Protein AF-A0A521F9W3-F1 (afdb_monomer_lite)

Secondary structure (DSSP, 8-state):
-HHHHHHHHHHS-TTT--SHHHHHHHHHHHHHT--EE---HHHHHTT-S-EE-

pLDDT: mean 90.2, std 5.32, range [65.19, 94.94]

Radius of gyration: 9.98 Å; chains: 1; bounding box: 19×28×20 Å

Foldseek 3Di:
DVVQLVVQLVVQDCVLPVDSVLSSQLSCCQSVVHEAADPPPSSVVVCSHHHDD

Sequence (53 aa):
MSLEVAAAFQRIAREVLGDPWDRFIGAAGMALDLPLVNRDRRITELDLGETIW

Structure (mmCIF, N/CA/C/O backbone):
data_AF-A0A521F9W3-F1
#
_entry.id   AF-A0A521F9W3-F1
#
loop_
_atom_site.group_PDB
_atom_site.id
_atom_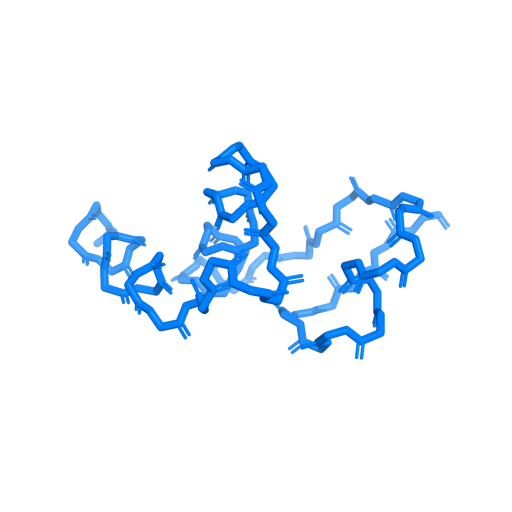site.type_symbol
_atom_site.label_atom_id
_atom_site.label_alt_id
_atom_site.label_comp_id
_atom_site.label_asym_id
_atom_site.label_entity_id
_atom_site.label_seq_id
_atom_site.pdbx_PDB_ins_code
_atom_site.Cartn_x
_atom_site.Cartn_y
_atom_site.Cartn_z
_atom_site.occupancy
_atom_site.B_iso_or_equiv
_atom_site.auth_seq_id
_atom_site.auth_comp_id
_atom_site.auth_asym_id
_atom_site.auth_atom_id
_atom_site.pdbx_PDB_model_num
ATOM 1 N N . MET A 1 1 ? -4.233 -11.881 8.116 1.00 65.19 1 MET A N 1
ATOM 2 C CA . MET A 1 1 ? -3.308 -10.764 8.390 1.00 65.19 1 MET A CA 1
ATOM 3 C C . MET A 1 1 ? -1.997 -10.823 7.605 1.00 65.19 1 MET A C 1
ATOM 5 O O . MET A 1 1 ? -1.881 -10.093 6.634 1.00 65.19 1 MET A O 1
ATOM 9 N N . SER A 1 2 ? -1.009 -11.675 7.925 1.00 75.81 2 SER A N 1
ATOM 10 C CA . SER A 1 2 ? 0.293 -11.651 7.209 1.00 75.81 2 SER A CA 1
ATOM 11 C C . SER A 1 2 ? 0.194 -12.001 5.714 1.00 75.81 2 SER A C 1
ATOM 13 O O . SER A 1 2 ? 0.876 -11.398 4.888 1.00 75.81 2 SER A O 1
ATOM 15 N N . LEU A 1 3 ? -0.699 -12.927 5.352 1.00 89.44 3 LEU A N 1
ATOM 16 C CA . LEU A 1 3 ? -0.978 -13.289 3.956 1.00 89.44 3 LEU A CA 1
ATOM 17 C C . LEU A 1 3 ? -1.666 -12.165 3.162 1.00 89.44 3 LEU A C 1
ATOM 19 O O . LEU A 1 3 ? -1.444 -12.052 1.961 1.00 89.44 3 LEU A O 1
ATOM 23 N N . GLU A 1 4 ? -2.464 -11.316 3.815 1.00 91.94 4 GLU A N 1
ATOM 24 C CA . GLU A 1 4 ? -3.163 -10.202 3.156 1.00 91.94 4 GLU A CA 1
ATOM 25 C C . GLU A 1 4 ? -2.193 -9.076 2.807 1.00 91.94 4 GLU A C 1
ATOM 27 O O . GLU A 1 4 ? -2.240 -8.564 1.693 1.00 91.94 4 GLU A O 1
ATOM 32 N N . VAL A 1 5 ? -1.248 -8.767 3.704 1.00 92.81 5 VAL A N 1
ATOM 33 C CA . VAL A 1 5 ? -0.166 -7.809 3.423 1.00 92.81 5 VAL A CA 1
ATOM 34 C C . VAL A 1 5 ? 0.698 -8.305 2.263 1.00 92.81 5 VAL A C 1
ATOM 36 O O . VAL A 1 5 ? 0.995 -7.542 1.349 1.00 92.81 5 VAL A O 1
ATOM 39 N N . ALA A 1 6 ? 1.059 -9.593 2.243 1.00 93.19 6 ALA A N 1
ATOM 40 C CA . ALA A 1 6 ? 1.828 -10.170 1.140 1.00 93.19 6 ALA A CA 1
ATOM 41 C C . ALA A 1 6 ? 1.072 -10.102 -0.202 1.00 93.19 6 ALA A C 1
ATOM 43 O O . ALA A 1 6 ? 1.666 -9.780 -1.231 1.00 93.19 6 ALA A O 1
ATOM 44 N N . ALA A 1 7 ? -0.240 -10.356 -0.196 1.00 94.00 7 ALA A N 1
ATOM 45 C CA . ALA A 1 7 ? -1.078 -10.229 -1.385 1.00 94.00 7 ALA A CA 1
ATOM 46 C C . ALA A 1 7 ? -1.212 -8.768 -1.850 1.00 94.00 7 ALA A C 1
ATOM 48 O O . ALA A 1 7 ? -1.093 -8.495 -3.043 1.00 94.00 7 ALA A O 1
ATOM 49 N N . ALA A 1 8 ? -1.416 -7.822 -0.928 1.00 93.19 8 ALA A N 1
ATOM 50 C CA . ALA A 1 8 ? -1.456 -6.393 -1.234 1.00 93.19 8 ALA A CA 1
ATOM 51 C C . ALA A 1 8 ? -0.110 -5.896 -1.789 1.00 93.19 8 ALA A C 1
ATOM 53 O O . ALA A 1 8 ? -0.083 -5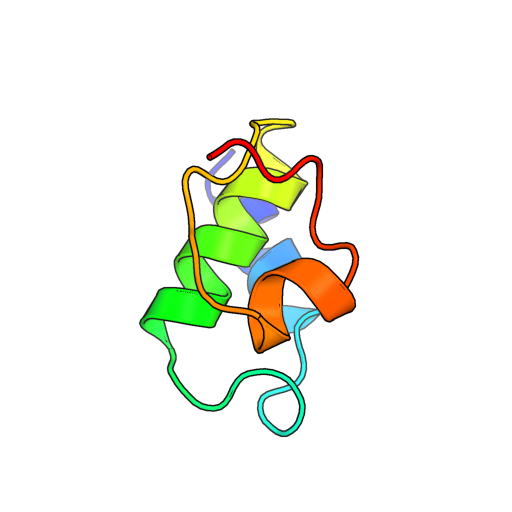.177 -2.784 1.00 93.19 8 ALA A O 1
ATOM 54 N N . PHE A 1 9 ? 1.009 -6.373 -1.241 1.00 94.12 9 PHE A N 1
ATOM 55 C CA . PHE A 1 9 ? 2.352 -6.043 -1.717 1.00 94.12 9 PHE A CA 1
ATOM 56 C C . PHE A 1 9 ? 2.574 -6.447 -3.175 1.00 94.12 9 PHE A C 1
ATOM 58 O O . PHE A 1 9 ? 3.172 -5.697 -3.942 1.00 94.12 9 PHE A O 1
ATOM 65 N N . GLN A 1 10 ? 2.058 -7.610 -3.583 1.00 93.12 10 GLN A N 1
ATOM 66 C CA . GLN A 1 10 ? 2.141 -8.066 -4.973 1.00 93.12 10 GLN A CA 1
ATOM 67 C C . GLN A 1 10 ? 1.268 -7.250 -5.937 1.00 93.12 10 GLN A C 1
ATOM 69 O O . GLN A 1 10 ? 1.546 -7.243 -7.134 1.00 93.12 10 GLN A O 1
ATOM 74 N N . ARG A 1 11 ? 0.233 -6.556 -5.445 1.00 92.81 11 ARG A N 1
ATOM 75 C CA . ARG A 1 11 ? -0.618 -5.677 -6.268 1.00 92.81 11 ARG A CA 1
ATOM 76 C C . ARG A 1 11 ? 0.045 -4.335 -6.564 1.00 92.81 11 ARG A C 1
ATOM 78 O O . ARG A 1 11 ? -0.274 -3.722 -7.579 1.00 92.81 11 ARG A O 1
ATOM 85 N N . ILE A 1 12 ? 0.965 -3.884 -5.710 1.00 92.44 12 ILE A N 1
ATOM 86 C CA . ILE A 1 12 ? 1.686 -2.629 -5.914 1.00 92.44 12 ILE A CA 1
ATOM 87 C C . ILE A 1 12 ? 2.866 -2.881 -6.860 1.00 92.44 12 ILE A C 1
ATOM 89 O O . ILE A 1 12 ? 3.914 -3.415 -6.477 1.00 92.44 12 ILE A O 1
ATOM 93 N N . ALA A 1 13 ? 2.684 -2.483 -8.119 1.00 91.25 13 ALA A N 1
ATOM 94 C CA . ALA A 1 13 ? 3.700 -2.603 -9.155 1.00 91.25 13 ALA A CA 1
ATOM 95 C C . ALA A 1 13 ? 5.006 -1.892 -8.750 1.00 91.25 13 ALA A C 1
ATOM 97 O O . ALA A 1 13 ? 5.003 -0.808 -8.161 1.00 91.25 13 ALA A O 1
ATOM 98 N N . ARG A 1 14 ? 6.151 -2.493 -9.083 1.00 91.62 14 ARG A N 1
ATOM 99 C CA . ARG A 1 14 ? 7.474 -1.940 -8.741 1.00 91.62 14 ARG A CA 1
ATOM 100 C C . ARG A 1 14 ? 7.752 -0.627 -9.478 1.00 91.62 14 ARG A C 1
ATOM 102 O O . ARG A 1 14 ? 8.476 0.231 -8.994 1.00 91.62 14 ARG A O 1
ATOM 109 N N . GLU A 1 15 ? 7.178 -0.473 -10.658 1.00 92.81 15 GLU A N 1
ATOM 110 C CA . GLU A 1 15 ? 7.282 0.707 -11.512 1.00 92.81 15 GLU A CA 1
ATOM 111 C C . GLU A 1 15 ? 6.543 1.899 -10.886 1.00 92.81 15 GLU A C 1
ATOM 113 O O . GLU A 1 15 ? 6.917 3.057 -11.081 1.00 92.81 15 GLU A O 1
ATOM 118 N N . VAL A 1 16 ? 5.514 1.595 -10.090 1.00 89.50 16 VAL A N 1
ATOM 119 C CA . VAL A 1 16 ? 4.695 2.556 -9.360 1.00 89.50 16 VAL A CA 1
ATOM 120 C C . VAL A 1 16 ? 5.393 2.991 -8.073 1.00 89.50 16 VAL A C 1
ATOM 122 O O . VAL A 1 16 ? 5.547 4.192 -7.866 1.00 89.50 1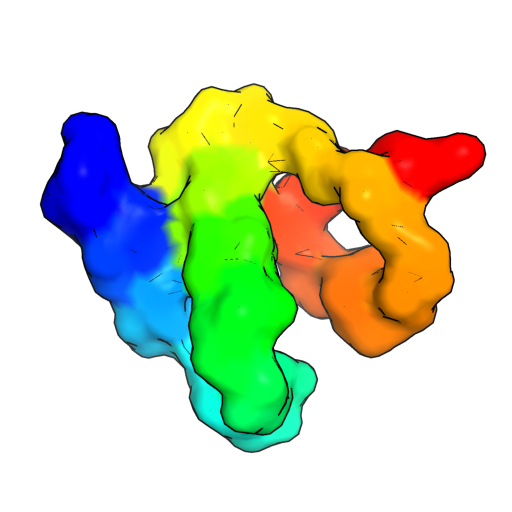6 VAL A O 1
ATOM 125 N N . LEU A 1 17 ? 5.894 2.049 -7.271 1.00 90.94 17 LEU A N 1
ATOM 126 C CA . LEU A 1 17 ? 6.703 2.311 -6.076 1.00 90.94 17 LEU A CA 1
ATOM 127 C C . LEU A 1 17 ? 7.962 1.439 -6.107 1.00 90.94 17 LEU A C 1
ATOM 129 O O . LEU A 1 17 ? 7.915 0.226 -5.902 1.00 90.94 17 LEU A O 1
ATOM 133 N N . GLY A 1 18 ? 9.096 2.069 -6.412 1.00 90.56 18 GLY A N 1
ATOM 134 C CA . GLY A 1 18 ? 10.363 1.363 -6.609 1.00 90.56 18 GLY A CA 1
ATOM 135 C C . GLY A 1 18 ? 10.993 0.876 -5.310 1.00 90.56 18 GLY A C 1
ATOM 136 O O . GLY A 1 18 ? 11.639 -0.177 -5.304 1.00 90.56 18 GLY A O 1
ATOM 137 N N . ASP A 1 19 ? 10.792 1.625 -4.225 1.00 92.06 19 ASP A N 1
ATOM 138 C CA . ASP A 1 19 ? 11.305 1.268 -2.913 1.00 92.06 19 ASP A CA 1
ATOM 139 C C . ASP A 1 19 ? 10.472 0.121 -2.302 1.00 92.06 19 ASP A C 1
ATOM 141 O O . ASP A 1 19 ? 9.235 0.167 -2.271 1.00 92.06 19 ASP A O 1
ATOM 145 N N . PRO A 1 20 ? 11.113 -0.976 -1.868 1.00 92.56 20 PRO A N 1
ATOM 146 C CA . PRO A 1 20 ? 10.401 -2.104 -1.288 1.00 92.56 20 PRO A CA 1
ATOM 147 C C . PRO A 1 20 ? 9.749 -1.780 0.062 1.00 92.56 20 PRO A C 1
ATOM 149 O O . PRO A 1 20 ? 8.751 -2.420 0.385 1.00 92.56 20 PRO A O 1
ATOM 152 N N . TRP A 1 21 ? 10.254 -0.818 0.835 1.00 92.44 21 TRP A N 1
ATOM 153 C CA . TRP A 1 21 ? 9.651 -0.425 2.108 1.00 92.44 21 TRP A CA 1
ATOM 154 C C . TRP A 1 21 ? 8.414 0.434 1.908 1.00 92.44 21 TRP A C 1
ATOM 156 O O . TRP A 1 21 ? 7.402 0.153 2.545 1.00 92.44 21 TRP A O 1
ATOM 166 N N . ASP A 1 22 ? 8.432 1.372 0.964 1.00 92.25 22 ASP A N 1
ATOM 167 C CA . ASP A 1 22 ? 7.2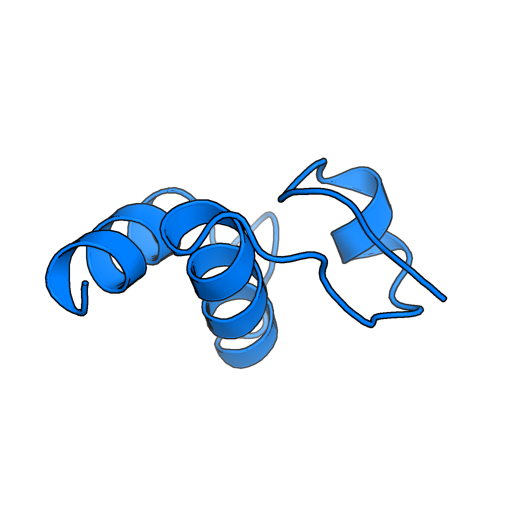40 2.158 0.629 1.00 92.25 22 ASP A CA 1
ATOM 168 C C . ASP A 1 22 ? 6.089 1.258 0.167 1.00 92.25 22 ASP A C 1
ATOM 170 O O . ASP A 1 22 ? 4.948 1.397 0.613 1.00 92.25 22 ASP A O 1
ATOM 174 N N . ARG A 1 23 ? 6.394 0.257 -0.669 1.00 94.06 23 ARG A N 1
ATOM 175 C CA . ARG A 1 23 ? 5.405 -0.757 -1.063 1.00 94.06 23 ARG A CA 1
ATOM 176 C C . ARG A 1 23 ? 4.911 -1.581 0.113 1.00 94.06 23 ARG A C 1
ATOM 178 O O . ARG A 1 23 ? 3.733 -1.914 0.156 1.00 94.06 23 ARG A O 1
ATOM 185 N N . PHE A 1 24 ? 5.790 -1.949 1.040 1.00 93.88 24 PHE A N 1
ATOM 186 C CA . PHE A 1 24 ? 5.403 -2.726 2.215 1.00 93.88 24 PHE A CA 1
ATOM 187 C C . PHE A 1 24 ? 4.481 -1.928 3.136 1.00 93.88 24 PHE A C 1
ATOM 189 O O . PHE A 1 24 ? 3.454 -2.447 3.564 1.00 93.88 24 PHE A O 1
ATOM 196 N N . ILE A 1 25 ? 4.809 -0.661 3.384 1.00 92.88 25 ILE A N 1
ATOM 197 C CA . ILE A 1 25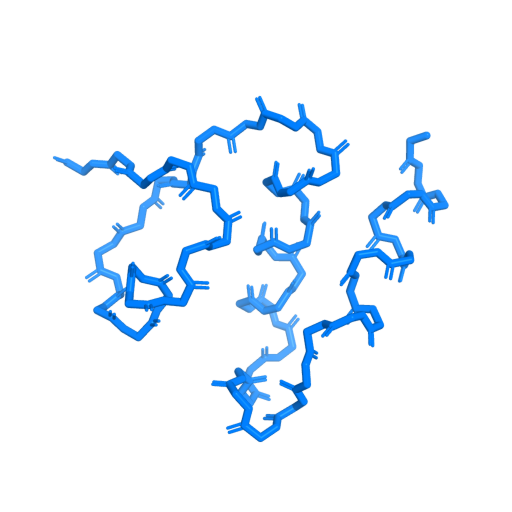 ? 4.004 0.257 4.191 1.00 92.88 25 ILE A CA 1
ATOM 198 C C . ILE A 1 25 ? 2.643 0.490 3.527 1.00 92.88 25 ILE A C 1
ATOM 200 O O . ILE A 1 25 ? 1.618 0.318 4.183 1.00 92.88 25 ILE A O 1
ATOM 204 N N . GLY A 1 26 ? 2.620 0.780 2.221 1.00 93.56 26 GLY A N 1
ATOM 205 C CA . GLY A 1 26 ? 1.378 0.925 1.459 1.00 93.56 26 GLY A CA 1
ATOM 206 C C . GLY A 1 26 ? 0.520 -0.341 1.502 1.00 93.56 26 GLY A C 1
ATOM 207 O O . GLY A 1 26 ? -0.659 -0.286 1.833 1.00 93.56 26 GLY A O 1
ATOM 208 N N . ALA A 1 27 ? 1.124 -1.507 1.268 1.00 94.94 27 ALA A N 1
ATOM 209 C CA . ALA A 1 27 ? 0.436 -2.792 1.346 1.00 94.94 27 ALA A CA 1
ATOM 210 C C . ALA A 1 27 ? -0.122 -3.090 2.744 1.00 94.94 27 ALA A C 1
ATOM 212 O O . ALA A 1 27 ? -1.191 -3.688 2.859 1.00 94.94 27 ALA A O 1
ATOM 213 N N . ALA A 1 28 ? 0.588 -2.686 3.799 1.00 93.50 28 ALA A N 1
ATOM 214 C CA . ALA A 1 28 ? 0.116 -2.820 5.168 1.00 93.50 28 ALA A CA 1
ATOM 215 C C . ALA A 1 28 ? -1.094 -1.916 5.434 1.00 93.50 28 ALA A C 1
ATOM 217 O O . ALA A 1 28 ? -2.079 -2.407 5.976 1.00 93.50 28 ALA A O 1
ATOM 218 N N . GLY A 1 29 ? -1.063 -0.650 5.001 1.00 93.44 29 GLY A N 1
ATOM 219 C CA . GLY A 1 29 ? -2.215 0.257 5.094 1.00 93.44 29 GLY A CA 1
ATOM 220 C C . GLY A 1 29 ? -3.446 -0.301 4.380 1.00 93.44 29 GLY A C 1
ATOM 221 O O . GLY A 1 29 ? -4.496 -0.454 4.999 1.00 93.44 29 GLY A O 1
ATOM 222 N N . MET A 1 30 ? -3.281 -0.737 3.125 1.00 92.31 30 MET A N 1
ATOM 223 C CA . MET A 1 30 ? -4.350 -1.357 2.331 1.00 92.31 30 MET A CA 1
ATOM 224 C C . MET A 1 30 ? -4.933 -2.618 2.982 1.00 92.31 30 MET A C 1
ATOM 226 O O . MET A 1 30 ? -6.140 -2.834 2.953 1.00 92.31 30 MET A O 1
ATOM 230 N N . ALA A 1 31 ? -4.079 -3.503 3.503 1.00 94.50 31 ALA A N 1
ATOM 231 C CA . ALA A 1 31 ? -4.509 -4.798 4.029 1.00 94.50 31 ALA A CA 1
ATOM 232 C C . ALA A 1 31 ? -5.107 -4.710 5.438 1.00 94.50 31 ALA A C 1
ATOM 234 O O . ALA A 1 31 ? -5.890 -5.579 5.817 1.00 94.50 31 ALA A O 1
ATOM 235 N N . LEU A 1 32 ? -4.702 -3.709 6.220 1.00 92.56 32 LEU A N 1
ATOM 236 C CA . LEU A 1 32 ? -5.138 -3.524 7.604 1.00 92.56 32 LEU A CA 1
ATOM 237 C C . LEU A 1 32 ? -6.220 -2.447 7.750 1.00 92.56 32 LEU A C 1
ATOM 239 O O . LEU A 1 32 ? -6.679 -2.240 8.869 1.00 92.56 32 LEU A O 1
ATOM 243 N N . ASP A 1 33 ? -6.611 -1.792 6.652 1.00 91.62 33 ASP A N 1
ATOM 244 C CA . ASP A 1 33 ? -7.539 -0.653 6.633 1.00 91.62 33 ASP A CA 1
ATOM 245 C C . ASP A 1 33 ? -7.082 0.469 7.582 1.00 91.62 33 ASP A C 1
ATOM 247 O O . ASP A 1 33 ? -7.825 0.975 8.422 1.00 91.62 33 ASP A O 1
ATOM 251 N N . LEU A 1 34 ? -5.786 0.795 7.501 1.00 92.31 34 LEU A N 1
ATOM 252 C CA . LEU A 1 34 ? -5.142 1.799 8.343 1.00 92.31 34 LEU A CA 1
ATOM 253 C C . LEU A 1 34 ? -4.687 2.995 7.507 1.00 92.31 34 LEU A C 1
ATOM 255 O O . LEU A 1 34 ? -4.144 2.802 6.414 1.00 92.31 34 LEU A O 1
ATOM 259 N N . PRO A 1 35 ? -4.807 4.221 8.045 1.00 93.31 35 PRO A N 1
ATOM 260 C CA . PRO A 1 35 ? -4.289 5.389 7.368 1.00 93.31 35 PRO A CA 1
ATOM 261 C C . PRO A 1 35 ? -2.756 5.362 7.315 1.00 93.31 35 PRO A C 1
ATOM 263 O O . PRO A 1 35 ? -2.073 4.973 8.268 1.00 93.31 35 PRO A O 1
ATOM 266 N N . LEU A 1 36 ? -2.200 5.821 6.197 1.00 93.25 36 LEU A N 1
ATOM 267 C CA . LEU A 1 36 ? -0.767 5.978 5.999 1.00 93.25 36 LEU A CA 1
ATOM 268 C C . LEU A 1 36 ? -0.324 7.345 6.528 1.00 93.25 36 LEU A C 1
ATOM 270 O O . LEU A 1 36 ? -0.679 8.387 5.975 1.00 93.25 36 LEU A O 1
ATOM 274 N N . VAL A 1 37 ? 0.491 7.342 7.583 1.00 92.00 37 VAL A N 1
ATOM 275 C CA . VAL A 1 37 ? 1.138 8.557 8.099 1.00 92.00 37 VAL A CA 1
ATOM 276 C C . VAL A 1 37 ? 2.349 8.878 7.226 1.00 92.00 37 VAL A C 1
ATOM 278 O O . VAL A 1 37 ? 3.436 8.337 7.434 1.00 92.00 37 VAL A O 1
ATOM 281 N N . ASN A 1 38 ? 2.160 9.717 6.209 1.00 88.88 38 ASN A N 1
ATOM 282 C CA . ASN A 1 38 ? 3.171 9.963 5.180 1.00 88.88 38 ASN A CA 1
ATOM 283 C C . ASN A 1 38 ? 3.050 11.347 4.467 1.00 88.88 38 ASN A C 1
ATOM 285 O O . ASN A 1 38 ? 1.941 11.790 4.191 1.00 88.88 38 ASN A O 1
ATOM 289 N N . ARG A 1 39 ? 4.182 12.022 4.150 1.00 88.44 39 ARG A N 1
ATOM 290 C CA . ARG A 1 39 ? 4.257 13.249 3.295 1.00 88.44 39 ARG A CA 1
ATOM 291 C C . ARG A 1 39 ? 4.611 12.967 1.836 1.00 88.44 39 ARG A C 1
ATOM 293 O O . ARG A 1 39 ? 4.651 13.898 1.031 1.00 88.44 39 ARG A O 1
ATOM 300 N N . ASP A 1 40 ? 5.003 11.742 1.513 1.00 88.56 40 ASP A N 1
ATOM 301 C CA . ASP A 1 40 ? 5.473 11.388 0.187 1.00 88.56 40 ASP A CA 1
ATOM 302 C C . ASP A 1 40 ? 4.333 11.544 -0.816 1.00 88.56 40 ASP A C 1
ATOM 304 O O . ASP A 1 40 ? 3.340 10.813 -0.802 1.00 88.56 40 ASP A O 1
ATOM 308 N N . ARG A 1 41 ? 4.517 12.524 -1.699 1.00 87.56 41 ARG A N 1
ATOM 309 C CA . ARG A 1 41 ? 3.539 12.914 -2.706 1.00 87.56 41 ARG A CA 1
ATOM 310 C C . ARG A 1 41 ? 3.175 11.759 -3.633 1.00 87.56 41 ARG A C 1
ATOM 312 O O . ARG A 1 41 ? 2.022 11.651 -4.031 1.00 87.56 41 ARG A O 1
ATOM 319 N N . ARG A 1 42 ? 4.141 10.904 -3.973 1.00 88.00 42 ARG A N 1
ATOM 320 C CA . ARG A 1 42 ? 3.918 9.783 -4.882 1.00 88.00 42 ARG A CA 1
ATOM 321 C C . ARG A 1 42 ? 2.997 8.762 -4.233 1.00 88.00 42 ARG A C 1
ATOM 323 O O . ARG A 1 42 ? 2.0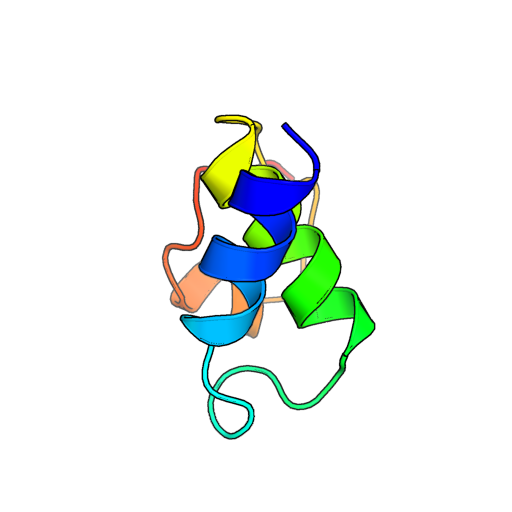70 8.313 -4.885 1.00 88.00 42 ARG A O 1
ATOM 330 N N . ILE A 1 43 ? 3.195 8.437 -2.958 1.00 88.12 43 ILE A N 1
ATOM 331 C CA . ILE A 1 43 ? 2.290 7.542 -2.219 1.00 88.12 43 ILE A CA 1
ATOM 332 C C . ILE A 1 43 ? 0.886 8.158 -2.084 1.00 88.12 43 ILE A C 1
ATOM 334 O O . ILE A 1 43 ? -0.096 7.448 -2.280 1.00 88.12 43 ILE A O 1
ATOM 338 N N . THR A 1 44 ? 0.774 9.463 -1.809 1.00 88.19 44 THR A N 1
ATOM 339 C CA . THR A 1 44 ? -0.526 10.161 -1.734 1.00 88.19 44 THR A CA 1
ATOM 340 C C . THR A 1 44 ? -1.288 10.144 -3.063 1.00 88.19 44 THR A C 1
ATOM 342 O O . THR A 1 44 ? -2.505 9.996 -3.072 1.00 88.19 44 THR A O 1
ATOM 345 N N . GLU A 1 45 ? -0.595 10.261 -4.196 1.00 90.12 45 GLU A N 1
ATOM 346 C CA . GLU A 1 45 ? -1.214 10.234 -5.530 1.00 90.12 45 GLU A CA 1
ATOM 347 C C . GLU A 1 45 ? -1.680 8.830 -5.963 1.00 90.12 45 GLU A C 1
ATOM 349 O O . GLU A 1 45 ? -2.434 8.708 -6.927 1.00 90.12 45 GLU A O 1
ATOM 354 N N . LEU A 1 46 ? -1.246 7.771 -5.271 1.00 87.62 46 LEU A N 1
ATOM 355 C CA . LEU A 1 46 ? -1.527 6.378 -5.634 1.00 87.62 46 LEU A CA 1
ATOM 356 C C . LEU A 1 46 ? -2.778 5.781 -4.987 1.00 87.62 46 LEU A C 1
ATOM 358 O O . LEU A 1 46 ? -3.079 4.621 -5.260 1.00 87.62 46 LEU A O 1
ATOM 362 N N . ASP A 1 47 ? -3.487 6.551 -4.158 1.00 83.62 47 ASP A N 1
ATOM 363 C CA . ASP A 1 47 ? -4.736 6.142 -3.496 1.00 83.62 47 ASP A CA 1
ATOM 364 C C . ASP A 1 47 ? -4.626 4.766 -2.802 1.00 83.62 47 ASP A C 1
ATOM 366 O O . ASP A 1 47 ? -5.491 3.898 -2.902 1.00 83.62 47 ASP A O 1
ATOM 370 N N . LEU A 1 48 ? -3.505 4.537 -2.104 1.00 87.44 48 LEU A N 1
ATOM 371 C CA . LEU A 1 48 ? -3.215 3.279 -1.395 1.00 87.44 48 LEU A CA 1
ATOM 372 C C . LEU A 1 48 ? -3.948 3.165 -0.043 1.00 87.44 48 LEU A C 1
ATOM 374 O O . LEU A 1 48 ? -3.594 2.327 0.784 1.00 87.44 48 LEU A O 1
ATOM 378 N N . GLY A 1 49 ? -4.942 4.018 0.193 1.00 85.69 49 GLY A N 1
ATOM 379 C CA . GLY A 1 49 ? -5.621 4.208 1.470 1.00 85.69 49 GLY A CA 1
ATOM 380 C C . GLY A 1 49 ? -5.599 5.671 1.907 1.00 85.69 49 GLY A C 1
ATOM 381 O O . GLY A 1 49 ? -4.936 6.514 1.301 1.00 85.69 49 GLY A O 1
ATOM 382 N N . GLU A 1 50 ? -6.325 5.971 2.983 1.00 89.94 50 GLU A N 1
ATOM 383 C CA . GLU A 1 50 ? -6.339 7.307 3.576 1.00 89.94 50 GLU A CA 1
ATOM 384 C C . GLU A 1 50 ? -4.915 7.717 3.978 1.00 89.94 50 GLU A C 1
ATOM 386 O O . GLU A 1 50 ? -4.241 7.014 4.726 1.00 89.94 50 GLU A O 1
ATOM 391 N N . THR A 1 51 ? -4.431 8.858 3.492 1.00 91.75 51 THR A N 1
ATOM 392 C CA . THR A 1 51 ? -3.158 9.427 3.947 1.00 91.75 51 THR A CA 1
ATOM 393 C C . THR A 1 51 ? -3.425 10.549 4.933 1.00 91.75 51 THR A C 1
ATOM 395 O O . THR A 1 51 ? -4.132 11.499 4.594 1.00 91.75 51 THR A O 1
ATOM 398 N N . ILE A 1 52 ? -2.822 10.475 6.118 1.00 91.56 52 ILE A N 1
ATOM 399 C CA . ILE A 1 52 ? -2.907 11.530 7.132 1.00 91.56 52 ILE A CA 1
ATOM 400 C C . ILE A 1 52 ? -1.541 12.173 7.336 1.00 91.56 52 ILE A C 1
ATOM 402 O O . ILE A 1 52 ? -0.513 11.488 7.383 1.00 91.56 52 ILE A O 1
ATOM 406 N N . TRP A 1 53 ? -1.541 13.501 7.448 1.00 72.75 53 TRP A N 1
ATOM 407 C CA . TRP A 1 53 ? -0.330 14.273 7.666 1.00 72.75 53 TRP A CA 1
ATOM 408 C C . TRP A 1 53 ? -0.560 15.584 8.422 1.00 72.75 53 TRP A C 1
ATOM 410 O O . TRP A 1 53 ? -1.456 16.350 8.006 1.00 72.75 53 TRP A O 1
#

Organism: NCBI:txid1564161